Protein AF-A0A7C2SLY3-F1 (afdb_monomer_lite)

Structure (mmCIF, N/CA/C/O backbone):
data_AF-A0A7C2SLY3-F1
#
_entry.id   AF-A0A7C2SLY3-F1
#
loop_
_atom_site.group_PDB
_atom_site.id
_atom_site.type_symbol
_atom_site.label_atom_id
_atom_site.label_alt_id
_atom_site.label_comp_id
_atom_site.label_asym_id
_atom_site.label_entity_id
_atom_site.label_seq_id
_atom_site.pdbx_PDB_ins_code
_atom_site.Cartn_x
_atom_site.Cartn_y
_atom_site.Cartn_z
_atom_site.occupancy
_atom_site.B_iso_or_equiv
_atom_site.auth_seq_id
_atom_site.auth_comp_id
_atom_site.auth_asym_id
_atom_site.auth_atom_id
_atom_site.pdbx_PDB_model_num
ATOM 1 N N . ALA A 1 1 ? -8.825 -4.140 9.735 1.00 59.12 1 ALA A N 1
ATOM 2 C CA . ALA A 1 1 ? -10.244 -4.046 10.129 1.00 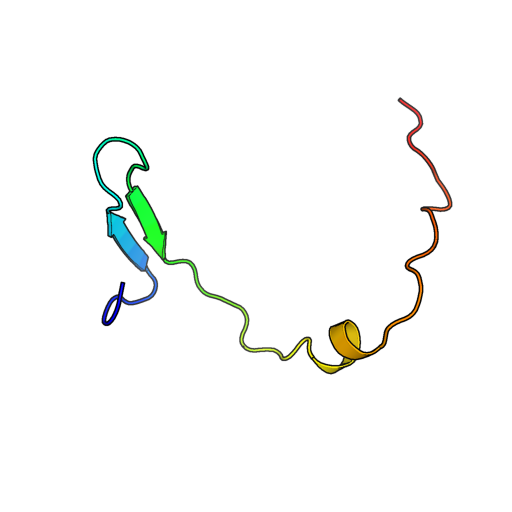59.12 1 ALA A CA 1
ATOM 3 C C . ALA A 1 1 ? -11.104 -4.409 8.928 1.00 59.12 1 ALA A C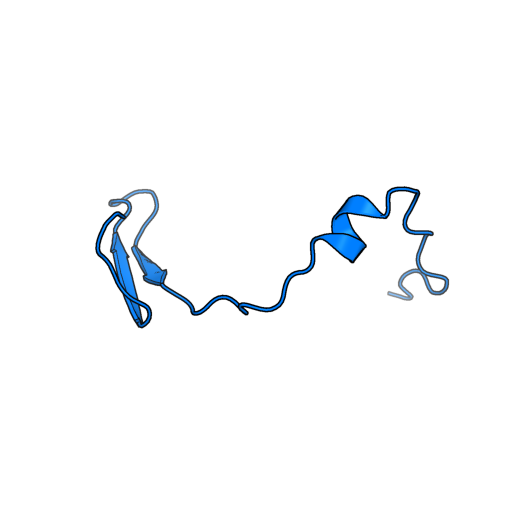 1
ATOM 5 O O . ALA A 1 1 ? -11.206 -3.616 8.002 1.00 59.12 1 ALA A O 1
ATOM 6 N N . TYR A 1 2 ? -11.626 -5.632 8.891 1.00 62.78 2 TYR A N 1
ATOM 7 C CA . TYR A 1 2 ? -12.547 -6.051 7.835 1.00 62.78 2 TYR A CA 1
ATOM 8 C C . TYR A 1 2 ? -13.898 -5.345 8.045 1.00 62.78 2 TYR A C 1
ATOM 10 O O . TYR A 1 2 ? -14.362 -5.269 9.180 1.00 62.78 2 TYR A O 1
ATOM 18 N N . GLY A 1 3 ? -14.488 -4.779 6.988 1.00 77.00 3 GLY A N 1
ATOM 19 C CA . GLY A 1 3 ? -15.822 -4.158 7.034 1.00 77.00 3 GLY A CA 1
ATOM 20 C C . GLY A 1 3 ? -15.909 -2.678 7.445 1.00 77.00 3 GLY A C 1
ATOM 21 O O . GLY A 1 3 ? -17.021 -2.184 7.587 1.00 77.00 3 GLY A O 1
ATOM 22 N N . LYS A 1 4 ? -14.793 -1.955 7.623 1.00 83.19 4 LYS A N 1
ATOM 23 C CA . LYS A 1 4 ? -14.809 -0.496 7.874 1.00 83.19 4 LYS A CA 1
ATOM 24 C C . LYS A 1 4 ? -14.553 0.303 6.593 1.00 83.19 4 LYS A C 1
ATOM 26 O O . LYS A 1 4 ? -13.772 -0.137 5.748 1.00 83.19 4 LYS A O 1
ATOM 31 N N . SER A 1 5 ? -15.198 1.460 6.466 1.00 88.31 5 SER A N 1
ATOM 32 C CA . SER A 1 5 ? -15.179 2.311 5.269 1.00 88.31 5 SER A CA 1
ATOM 33 C C . SER A 1 5 ? -14.284 3.544 5.439 1.00 88.31 5 SER A C 1
ATOM 35 O O . SER A 1 5 ? -13.823 3.856 6.535 1.00 88.31 5 SER A O 1
ATOM 37 N N . VAL A 1 6 ? -14.007 4.255 4.341 1.00 89.38 6 VAL A N 1
ATOM 38 C CA . VAL A 1 6 ? -13.267 5.530 4.376 1.00 89.38 6 VAL A CA 1
ATOM 39 C C . VAL A 1 6 ? -13.999 6.531 5.276 1.00 89.38 6 VAL A C 1
ATOM 41 O O . VAL A 1 6 ? -15.212 6.678 5.166 1.00 89.38 6 VAL A O 1
ATOM 44 N N . GLY A 1 7 ? -13.259 7.215 6.151 1.00 87.00 7 GLY A N 1
ATOM 45 C CA . GLY A 1 7 ? -13.809 8.138 7.152 1.00 87.00 7 GLY A CA 1
ATOM 46 C C . GLY A 1 7 ? -14.089 7.497 8.514 1.00 87.00 7 GLY A C 1
ATOM 47 O O . GLY A 1 7 ? -14.150 8.208 9.518 1.00 87.00 7 GLY A O 1
ATOM 48 N N . ASP A 1 8 ? -14.168 6.166 8.588 1.00 90.94 8 ASP A N 1
ATOM 49 C CA . ASP A 1 8 ? -14.219 5.465 9.868 1.00 90.94 8 ASP A CA 1
ATOM 50 C C . ASP A 1 8 ? -12.854 5.482 10.556 1.00 90.94 8 ASP A C 1
ATOM 52 O O . ASP A 1 8 ? -11.822 5.832 9.982 1.00 90.94 8 ASP A O 1
ATOM 56 N N . TYR A 1 9 ? -12.827 5.026 11.804 1.00 89.31 9 TYR A N 1
ATOM 57 C CA . TYR A 1 9 ? -11.590 4.860 12.549 1.00 89.31 9 TYR A CA 1
ATOM 58 C C . TYR A 1 9 ? -11.384 3.412 12.974 1.00 89.31 9 TYR A C 1
ATOM 60 O O . TYR A 1 9 ? -12.316 2.715 13.392 1.00 89.31 9 TYR A O 1
ATOM 68 N N . VAL A 1 10 ? -10.132 2.972 12.925 1.00 90.12 10 VAL A N 1
ATOM 69 C CA . VAL A 1 10 ? -9.680 1.692 13.471 1.00 90.12 10 VAL A CA 1
ATOM 70 C C . VAL A 1 10 ? -9.047 1.942 14.832 1.00 90.12 10 VAL A C 1
ATOM 72 O O . VAL A 1 10 ? -8.197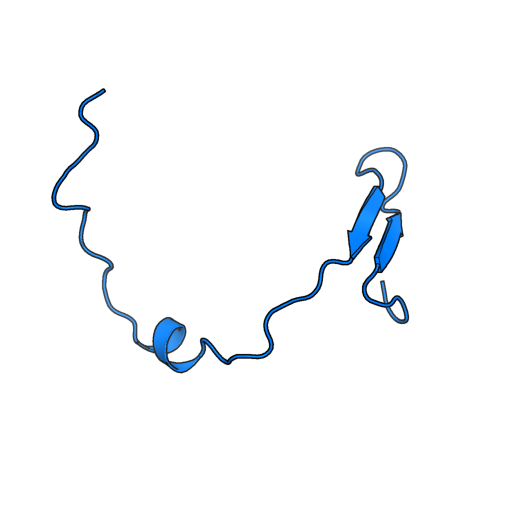 2.818 14.959 1.00 90.12 10 VAL A O 1
ATOM 75 N N . ASP A 1 11 ? -9.483 1.181 15.831 1.00 90.38 11 ASP A N 1
ATOM 76 C CA . ASP A 1 11 ? -8.894 1.164 17.166 1.00 90.38 11 ASP A CA 1
ATOM 77 C C . ASP A 1 11 ? -7.963 -0.047 17.259 1.00 90.38 11 ASP A C 1
ATOM 79 O O . ASP A 1 11 ? -8.377 -1.171 16.961 1.00 90.38 11 ASP A O 1
ATOM 83 N N . TYR A 1 12 ? -6.704 0.204 17.598 1.00 87.75 12 TYR A N 1
ATOM 84 C CA . TYR A 1 12 ? -5.656 -0.799 17.752 1.00 87.75 12 TYR A CA 1
ATOM 85 C C . TYR A 1 12 ? -5.338 -1.072 19.235 1.00 87.75 12 TYR A C 1
ATOM 87 O O . TYR A 1 12 ? -4.405 -1.817 19.534 1.00 87.75 12 TYR A O 1
ATOM 95 N N . GLY A 1 13 ? -6.113 -0.501 20.165 1.00 87.25 13 GLY A N 1
ATOM 96 C CA . GLY A 1 13 ? -5.961 -0.646 21.610 1.00 87.25 13 GLY A CA 1
ATOM 97 C C . GLY A 1 13 ? -5.036 0.397 22.244 1.00 87.25 13 GLY A C 1
ATOM 98 O O . GLY A 1 13 ? -4.402 1.202 21.565 1.00 87.25 13 GLY A O 1
ATOM 99 N N . GLY A 1 14 ? -4.930 0.372 23.577 1.00 84.50 14 GLY A N 1
ATOM 100 C CA . GLY A 1 14 ? -4.297 1.439 24.371 1.00 84.50 14 GLY A CA 1
ATOM 101 C C . GLY A 1 14 ? -2.811 1.708 24.095 1.00 84.50 14 GLY A C 1
ATOM 102 O O . GLY A 1 14 ? -2.342 2.800 24.396 1.00 84.50 14 GLY A O 1
ATOM 103 N N . LEU A 1 15 ? -2.079 0.756 23.503 1.00 92.62 15 LEU A N 1
ATOM 104 C CA . LEU A 1 15 ? -0.668 0.943 23.141 1.00 92.62 15 LEU A CA 1
ATOM 105 C C . LEU A 1 15 ? -0.485 1.600 21.763 1.00 92.62 15 LEU A C 1
ATOM 107 O O . LEU A 1 15 ? 0.404 2.427 21.591 1.00 92.62 15 LEU A O 1
ATOM 111 N N . LEU A 1 16 ? -1.305 1.219 20.778 1.00 90.19 16 LEU A N 1
ATOM 112 C CA . LEU A 1 16 ? -1.165 1.641 19.375 1.00 90.19 16 LEU A CA 1
ATOM 113 C C . LEU A 1 16 ? -2.159 2.747 18.976 1.00 90.19 16 LEU A C 1
ATOM 115 O O . LEU A 1 16 ? -2.001 3.374 17.930 1.00 90.19 16 LEU A O 1
ATOM 119 N N . GLY A 1 17 ? -3.165 3.008 19.811 1.00 91.19 17 GLY A N 1
ATOM 120 C CA . GLY A 1 17 ? -4.135 4.081 19.642 1.00 91.19 17 GLY A CA 1
ATOM 121 C C . GLY A 1 17 ? -5.157 3.834 18.531 1.00 91.19 17 GLY A C 1
ATOM 122 O O . GLY A 1 17 ? -5.452 2.703 18.144 1.00 91.19 17 GLY A O 1
ATOM 123 N N . ARG A 1 18 ? -5.726 4.929 18.018 1.00 91.50 18 ARG A N 1
ATOM 124 C CA . ARG A 1 18 ? -6.791 4.938 17.007 1.00 91.50 18 ARG A CA 1
ATOM 125 C C . ARG A 1 18 ? -6.346 5.742 15.788 1.00 91.50 18 ARG A C 1
ATOM 127 O O . ARG A 1 18 ? -5.857 6.857 15.940 1.00 91.50 18 ARG A O 1
ATOM 134 N N . ALA A 1 19 ? -6.570 5.213 14.585 1.00 92.00 19 ALA A N 1
ATOM 135 C CA . ALA A 1 19 ? -6.232 5.892 13.330 1.00 92.00 19 ALA A CA 1
ATOM 136 C C . ALA A 1 19 ? -7.440 5.976 12.377 1.00 92.00 19 ALA A C 1
ATOM 138 O O . ALA A 1 19 ? -8.229 5.024 12.317 1.00 92.00 19 ALA A O 1
ATOM 139 N N . PRO A 1 20 ? -7.604 7.086 11.631 1.00 92.50 20 PRO A N 1
ATOM 140 C CA . PRO A 1 20 ? -8.643 7.215 10.612 1.00 92.50 20 PRO A CA 1
ATOM 141 C C . PRO A 1 20 ? -8.318 6.381 9.366 1.00 92.50 20 PRO A C 1
ATOM 143 O O . PRO A 1 20 ? -7.160 6.254 8.963 1.00 92.50 20 PRO A O 1
ATOM 146 N N . ILE A 1 21 ? -9.351 5.844 8.721 1.00 92.06 21 ILE A N 1
ATOM 147 C CA . ILE A 1 21 ? -9.251 5.176 7.425 1.00 92.06 21 ILE A CA 1
ATOM 148 C C . ILE A 1 21 ? -9.279 6.247 6.337 1.00 92.06 21 ILE A C 1
ATOM 150 O O . 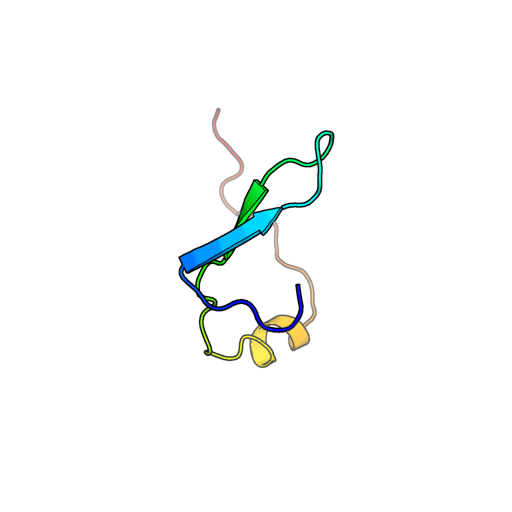ILE A 1 21 ? -10.309 6.872 6.085 1.00 92.06 21 ILE A O 1
ATOM 154 N N . MET A 1 22 ? -8.133 6.450 5.690 1.00 92.69 22 MET A N 1
ATOM 155 C CA . MET A 1 22 ? -7.968 7.408 4.597 1.00 92.69 22 MET A CA 1
ATOM 156 C C . MET A 1 22 ? -8.224 6.755 3.237 1.00 92.69 22 MET A C 1
ATOM 158 O O . MET A 1 22 ? -7.941 5.572 3.037 1.00 92.69 22 MET A O 1
ATOM 162 N N . GLU A 1 23 ? -8.740 7.539 2.289 1.00 92.81 23 GLU A N 1
ATOM 163 C CA . GLU A 1 23 ? -8.889 7.094 0.906 1.00 92.81 23 GLU A CA 1
ATOM 164 C C . GLU A 1 23 ? -7.517 6.845 0.266 1.00 92.81 23 GLU A C 1
ATOM 166 O O . GLU A 1 23 ? -6.583 7.636 0.413 1.00 92.81 23 GLU A O 1
ATOM 171 N N . VAL A 1 24 ? -7.406 5.756 -0.494 1.00 91.19 24 VAL A N 1
ATOM 172 C CA . VAL A 1 24 ? -6.226 5.454 -1.308 1.00 91.19 24 VAL A CA 1
ATOM 173 C C . VAL A 1 24 ? -6.529 5.697 -2.782 1.00 91.19 24 VAL A C 1
ATOM 175 O O . VAL A 1 24 ? -7.591 5.331 -3.290 1.00 91.19 24 VAL A O 1
ATOM 178 N N . ARG A 1 25 ? -5.578 6.299 -3.505 1.00 91.75 25 ARG A N 1
ATOM 179 C CA . ARG A 1 25 ? -5.729 6.522 -4.950 1.00 91.75 25 ARG A CA 1
ATOM 180 C C . ARG A 1 25 ? -5.833 5.176 -5.672 1.00 91.75 25 ARG A C 1
ATOM 182 O O . ARG A 1 25 ? -4.959 4.329 -5.532 1.00 91.75 25 ARG A O 1
ATOM 189 N N . LYS A 1 26 ? -6.862 5.015 -6.511 1.00 92.44 26 LYS A N 1
ATOM 190 C CA . LYS A 1 26 ? -7.121 3.781 -7.286 1.00 92.44 26 LYS A CA 1
ATOM 191 C C . LYS A 1 26 ? -6.235 3.618 -8.531 1.00 92.44 26 LYS A C 1
ATOM 193 O O . LYS A 1 26 ? -6.342 2.626 -9.245 1.00 92.44 26 LYS A O 1
ATOM 198 N N . ILE A 1 27 ? -5.387 4.603 -8.827 1.00 94.69 27 ILE A N 1
ATOM 199 C CA . ILE A 1 27 ? -4.499 4.583 -9.993 1.00 94.69 27 ILE A CA 1
ATOM 200 C C . ILE A 1 27 ? -3.366 3.588 -9.736 1.00 94.69 27 ILE A C 1
ATOM 202 O O . ILE A 1 27 ? -2.685 3.666 -8.715 1.00 94.69 27 ILE A O 1
ATOM 206 N N . SER A 1 28 ? -3.142 2.668 -10.676 1.00 93.00 28 SER A N 1
ATOM 207 C CA . SER A 1 28 ? -2.105 1.647 -10.528 1.00 93.00 28 SER A CA 1
ATOM 208 C C . SER A 1 28 ? -0.700 2.216 -10.735 1.00 93.00 28 SER A C 1
ATOM 210 O O . SER A 1 28 ? -0.354 2.683 -11.821 1.00 93.00 28 SER A O 1
ATOM 212 N N . GLY A 1 29 ? 0.137 2.098 -9.701 1.00 93.12 29 GLY A N 1
ATOM 213 C CA . GLY A 1 29 ? 1.580 2.345 -9.762 1.00 93.12 29 GLY A CA 1
ATOM 214 C C . GLY A 1 29 ? 2.408 1.134 -10.214 1.00 93.12 29 GLY A C 1
ATOM 215 O O . GLY A 1 29 ? 3.634 1.223 -10.245 1.00 93.12 29 GLY A O 1
ATOM 216 N N . ALA A 1 30 ? 1.782 0.004 -10.574 1.00 95.81 30 ALA A N 1
ATOM 217 C CA . ALA A 1 30 ? 2.478 -1.271 -10.794 1.00 95.81 30 ALA A CA 1
ATOM 218 C C . ALA A 1 30 ? 3.580 -1.191 -11.864 1.00 95.81 30 ALA A C 1
ATOM 220 O O . ALA A 1 30 ? 4.658 -1.752 -11.687 1.00 95.81 30 ALA A O 1
ATOM 221 N N . LYS A 1 31 ? 3.353 -0.436 -12.948 1.00 94.38 31 LYS A N 1
ATOM 222 C CA . LYS A 1 31 ? 4.361 -0.229 -14.004 1.00 94.38 31 LYS A CA 1
ATOM 223 C C . LYS A 1 31 ? 5.616 0.488 -13.497 1.00 94.38 31 LYS A C 1
ATOM 225 O O . LYS A 1 31 ? 6.704 0.218 -13.994 1.00 94.38 31 LYS A O 1
ATOM 230 N N . PHE A 1 32 ? 5.461 1.415 -12.552 1.00 92.75 32 PHE A N 1
ATOM 231 C CA . PHE A 1 32 ? 6.578 2.148 -11.961 1.00 92.75 32 PHE A CA 1
ATOM 232 C C . PHE A 1 32 ? 7.333 1.275 -10.956 1.00 92.75 32 PHE A C 1
ATOM 234 O O . PHE A 1 32 ? 8.549 1.166 -11.046 1.00 92.75 32 PHE A O 1
ATOM 241 N N . VAL A 1 33 ? 6.613 0.585 -10.064 1.00 92.69 33 VAL A N 1
ATOM 242 C CA . VAL A 1 33 ? 7.208 -0.318 -9.060 1.00 92.69 33 VAL A CA 1
ATOM 243 C C . VAL A 1 33 ? 7.993 -1.453 -9.727 1.00 92.69 33 VAL A C 1
ATOM 245 O O . VAL A 1 33 ? 9.131 -1.721 -9.354 1.00 92.69 33 VAL A O 1
ATOM 248 N N . ASN A 1 34 ? 7.431 -2.057 -10.777 1.00 96.19 34 ASN A N 1
ATOM 249 C CA . ASN A 1 34 ? 8.061 -3.164 -11.500 1.00 96.19 34 ASN A CA 1
ATOM 250 C C . ASN A 1 34 ? 9.130 -2.711 -12.504 1.00 96.19 34 ASN A C 1
ATOM 252 O O . ASN A 1 34 ? 9.715 -3.552 -13.181 1.00 96.19 34 ASN A O 1
ATOM 256 N N . ARG A 1 35 ? 9.390 -1.400 -12.635 1.00 94.44 35 ARG A N 1
ATOM 257 C CA . ARG A 1 35 ? 10.441 -0.899 -13.531 1.00 94.44 35 ARG A CA 1
ATOM 258 C C . ARG A 1 35 ? 11.823 -1.405 -13.111 1.00 94.44 35 ARG A C 1
ATOM 260 O O . ARG A 1 35 ? 12.669 -1.597 -13.979 1.00 94.44 35 ARG A O 1
ATOM 267 N N . GLY A 1 36 ? 12.033 -1.623 -11.811 1.00 87.94 36 GLY A N 1
ATOM 268 C CA . GLY A 1 36 ? 13.327 -2.027 -11.268 1.00 87.94 36 GLY A CA 1
ATOM 269 C C . GLY A 1 36 ? 14.428 -0.989 -11.526 1.00 87.94 36 GLY A C 1
ATOM 270 O O . GLY A 1 36 ? 14.169 0.141 -11.941 1.00 87.94 36 GLY A O 1
ATOM 271 N N . GLY A 1 37 ? 15.677 -1.376 -11.270 1.00 90.94 37 GLY A N 1
ATOM 272 C CA . GLY A 1 37 ? 16.840 -0.495 -11.393 1.00 90.94 37 GLY A CA 1
ATOM 273 C C . GLY A 1 37 ? 17.147 0.288 -10.114 1.00 90.94 37 GLY A C 1
ATOM 274 O O . GLY A 1 37 ? 16.693 -0.059 -9.026 1.00 90.94 37 GLY A O 1
ATOM 275 N N . ARG A 1 38 ? 17.968 1.336 -10.238 1.00 89.88 38 ARG A N 1
ATOM 276 C CA . ARG A 1 38 ? 18.435 2.158 -9.114 1.00 89.88 38 ARG A CA 1
ATOM 277 C C . ARG A 1 38 ? 17.921 3.583 -9.272 1.00 89.88 38 ARG A C 1
ATOM 279 O O . ARG A 1 38 ? 18.198 4.214 -10.288 1.00 89.88 38 ARG A O 1
ATOM 286 N N . ILE A 1 39 ? 17.215 4.093 -8.262 1.00 89.50 39 ILE A N 1
ATOM 287 C CA . ILE A 1 39 ? 16.899 5.524 -8.177 1.00 89.50 39 ILE A CA 1
ATOM 288 C C . ILE A 1 39 ? 18.234 6.249 -7.930 1.00 89.50 39 ILE A C 1
ATOM 290 O O . ILE A 1 39 ? 18.885 5.965 -6.917 1.00 89.50 39 ILE A O 1
ATOM 294 N N . PRO A 1 40 ? 18.704 7.098 -8.862 1.00 88.06 40 PRO A N 1
ATOM 295 C CA . PRO A 1 40 ? 19.978 7.786 -8.704 1.00 88.06 40 PRO A CA 1
ATOM 296 C C . PRO A 1 40 ? 19.916 8.754 -7.521 1.00 88.06 40 PRO A C 1
ATOM 298 O O . PRO A 1 40 ? 18.843 9.224 -7.140 1.00 88.06 40 PRO A O 1
ATOM 301 N N . ALA A 1 41 ? 21.079 9.059 -6.944 1.00 89.00 41 ALA A N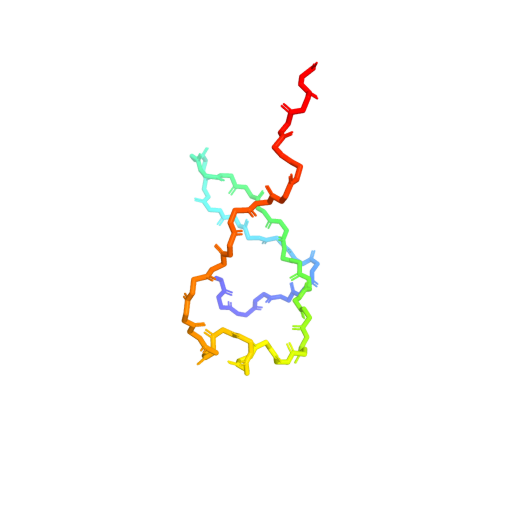 1
ATOM 302 C CA . ALA A 1 41 ? 21.166 10.065 -5.895 1.00 89.00 41 ALA A CA 1
ATOM 303 C C . ALA A 1 41 ? 20.636 11.420 -6.413 1.00 89.00 41 ALA A C 1
ATOM 305 O O . ALA A 1 41 ? 20.846 11.748 -7.587 1.00 89.00 41 ALA A O 1
ATOM 306 N N . PRO A 1 42 ? 19.951 12.211 -5.571 1.00 87.50 42 PRO A N 1
ATOM 307 C CA . PRO A 1 42 ? 19.493 13.538 -5.963 1.00 87.50 42 PRO A CA 1
ATOM 308 C C . PRO A 1 42 ? 20.688 14.407 -6.384 1.00 87.50 42 PRO A C 1
ATOM 310 O O . PRO A 1 4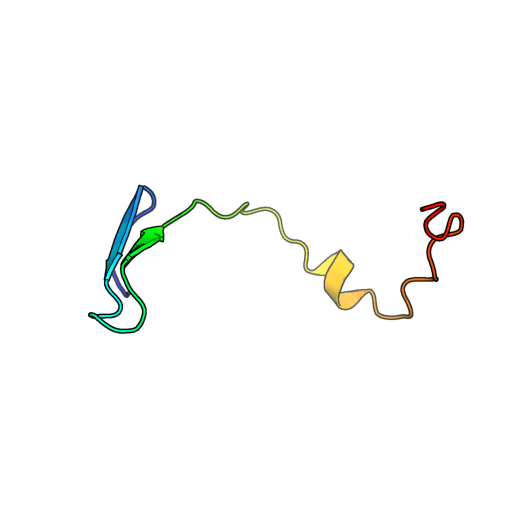2 ? 21.693 14.472 -5.684 1.00 87.50 42 PRO A O 1
ATOM 313 N N . THR A 1 43 ? 20.579 15.099 -7.524 1.00 77.81 43 THR A N 1
ATOM 314 C CA . THR A 1 43 ? 21.668 15.930 -8.084 1.00 77.81 43 THR A CA 1
ATOM 315 C C . THR A 1 43 ? 22.012 17.127 -7.194 1.00 77.81 43 THR A C 1
ATOM 317 O O . THR A 1 43 ? 23.136 17.615 -7.211 1.00 77.81 43 THR A O 1
ATOM 320 N N . ARG A 1 44 ? 21.046 17.591 -6.393 1.00 73.00 44 ARG A N 1
ATOM 321 C CA . ARG A 1 44 ? 21.254 18.551 -5.306 1.00 73.00 44 ARG A CA 1
ATOM 322 C C . ARG A 1 44 ? 21.051 17.830 -3.978 1.00 73.00 44 ARG A C 1
ATOM 324 O O . ARG A 1 44 ? 19.921 17.665 -3.527 1.00 73.00 44 ARG A O 1
ATOM 331 N N . SER A 1 45 ? 22.155 17.363 -3.400 1.00 69.94 45 SER A N 1
ATOM 332 C CA . SER A 1 45 ? 22.226 16.982 -1.986 1.00 69.94 45 SER A CA 1
ATOM 333 C C . SER A 1 45 ? 21.955 18.218 -1.119 1.00 69.94 45 SER A C 1
ATOM 335 O O . SER A 1 45 ? 22.250 19.330 -1.553 1.00 69.94 45 SER A O 1
ATOM 337 N N . LEU A 1 46 ? 21.368 18.036 0.067 1.00 67.00 46 LEU A N 1
ATOM 338 C CA . LEU A 1 46 ? 20.976 19.120 0.973 1.00 67.00 46 LEU A CA 1
ATOM 339 C C . LEU A 1 46 ? 22.113 20.144 1.167 1.00 67.00 46 LEU A C 1
ATOM 341 O O . LEU A 1 46 ? 23.132 19.824 1.773 1.00 67.00 46 LEU A O 1
ATOM 345 N N . THR A 1 47 ? 21.920 21.381 0.710 1.00 55.84 47 THR A N 1
ATOM 346 C CA . THR A 1 47 ? 22.475 22.554 1.397 1.00 55.84 47 THR A CA 1
ATOM 347 C C . THR A 1 47 ? 21.636 22.741 2.652 1.00 55.84 47 THR A C 1
ATOM 349 O O . THR A 1 47 ? 20.457 23.087 2.546 1.00 55.84 47 THR A O 1
ATOM 352 N N . ASN A 1 48 ? 22.215 22.381 3.797 1.00 57.81 48 ASN A N 1
ATOM 353 C CA . ASN A 1 48 ? 21.699 22.735 5.116 1.00 57.81 48 ASN A CA 1
ATOM 354 C C . ASN A 1 48 ? 21.743 24.251 5.314 1.00 57.81 48 ASN A C 1
ATOM 356 O O . ASN A 1 48 ? 22.722 24.863 4.829 1.00 57.81 48 ASN A O 1
#

Foldseek 3Di:
DPPDDQQDKDQPDDPPGIDGRHDDDPDDPPCVVVPDDDDDDPPDDDPD

Secondary structure (DSSP, 8-state):
-TT--TT-EEE--TTT-EEE------S--HHHHTT-S--PPPSS----

Radius of gyration: 18.35 Å; chains: 1; bounding box: 38×29×38 Å

Sequence (48 aa):
AYGKSVGDYVDYGGLLGRAPIMEVRKISGAKFVNRGGRIPAPTRSLTN

pLDDT: mean 86.28, std 10.31, range [55.84, 96.19]